Protein AF-A0A7D4Q8R1-F1 (afdb_monomer_lite)

Sequence (183 aa):
MLVPISQQISPYFAPLLTGIISIAVAVISYYNYRLNKTLNIKNQLFNEKLKKYIELSRKIAEFVELLDIIGPKINLLSSAAGNIHELEELGLKANEIGLGIQYLIIESHMLVPEEIIKRMTVFAECQNLGLPHDLTKVNSTTYWEHDQDIRKKGEDLIMALRNDLGVEKLSVKFGDTSPKKNQ

pLDDT: mean 77.8, std 15.72, range [34.38, 92.44]

Structure (mmCIF, N/CA/C/O backbone):
data_AF-A0A7D4Q8R1-F1
#
_entry.id   AF-A0A7D4Q8R1-F1
#
loop_
_atom_site.group_PDB
_atom_site.id
_atom_site.type_symbol
_atom_site.label_atom_id
_atom_site.label_alt_id
_atom_site.label_comp_id
_atom_site.label_asym_id
_atom_site.label_entity_id
_atom_site.label_seq_id
_atom_site.pdbx_PDB_ins_code
_atom_site.Cartn_x
_atom_site.Cartn_y
_atom_site.Cartn_z
_atom_site.occupancy
_atom_site.B_iso_or_equiv
_atom_site.auth_seq_id
_atom_site.auth_comp_id
_atom_site.auth_asym_id
_atom_site.auth_atom_id
_atom_site.pdbx_PDB_model_num
ATOM 1 N N . MET A 1 1 ? -66.371 20.575 55.153 1.00 38.19 1 MET A N 1
ATOM 2 C CA . MET A 1 1 ? -65.412 19.698 55.857 1.00 38.19 1 MET A CA 1
ATOM 3 C C . MET A 1 1 ? -64.360 19.276 54.849 1.00 38.19 1 MET A C 1
ATOM 5 O O . MET A 1 1 ? -64.705 18.587 53.901 1.00 38.19 1 MET A O 1
ATOM 9 N N . LEU A 1 2 ? -63.128 19.768 54.984 1.00 40.66 2 LEU A N 1
ATOM 10 C CA . LEU A 1 2 ? -62.000 19.384 54.133 1.00 40.66 2 LEU A CA 1
ATOM 11 C C . LEU A 1 2 ? -61.123 18.442 54.955 1.00 40.66 2 LEU A C 1
ATOM 13 O O . LEU A 1 2 ? -60.567 18.855 55.968 1.00 40.66 2 LEU A O 1
ATOM 17 N N . VAL A 1 3 ? -61.054 17.175 54.554 1.00 43.09 3 VAL A N 1
ATOM 18 C CA . VAL A 1 3 ? -60.090 16.219 55.105 1.00 43.09 3 VAL A CA 1
ATOM 19 C C . VAL A 1 3 ? -58.743 16.532 54.454 1.00 43.09 3 VAL A C 1
ATOM 21 O O . VAL A 1 3 ? -58.651 16.433 53.228 1.00 43.09 3 VAL A O 1
ATOM 24 N N . PRO A 1 4 ? -57.696 16.918 55.202 1.00 49.22 4 PRO A N 1
ATOM 25 C CA . PRO A 1 4 ? -56.372 16.990 54.621 1.00 49.22 4 PRO A CA 1
ATOM 26 C C . PRO A 1 4 ? -55.870 15.555 54.465 1.00 49.22 4 PRO A C 1
ATOM 28 O O . PRO A 1 4 ? -55.632 14.854 55.447 1.00 49.22 4 PRO A O 1
ATOM 31 N N . ILE A 1 5 ? -55.719 15.105 53.221 1.00 51.09 5 ILE A N 1
ATOM 32 C CA . ILE A 1 5 ? -54.950 13.901 52.907 1.00 51.09 5 ILE A CA 1
ATOM 33 C C . ILE A 1 5 ? -53.485 14.283 53.127 1.00 51.09 5 ILE A C 1
ATOM 35 O O . ILE A 1 5 ? -52.786 14.696 52.204 1.00 51.09 5 ILE A O 1
ATOM 39 N N . SER A 1 6 ? -53.020 14.208 54.372 1.00 50.00 6 SER A N 1
ATOM 40 C CA . SER A 1 6 ? -51.592 14.125 54.632 1.00 50.00 6 SER A CA 1
ATOM 41 C C . SER A 1 6 ? -51.145 12.763 54.111 1.00 50.00 6 SER A C 1
ATOM 43 O O . SER A 1 6 ? -51.330 11.729 54.748 1.00 50.00 6 SER A O 1
ATOM 45 N N . GLN A 1 7 ? -50.599 12.744 52.895 1.00 51.62 7 GLN A N 1
ATOM 46 C CA . GLN A 1 7 ? -49.828 11.604 52.419 1.00 51.62 7 GLN A CA 1
ATOM 47 C C . GLN A 1 7 ? -48.625 11.452 53.358 1.00 51.62 7 GLN A C 1
ATOM 49 O O . GLN A 1 7 ? -47.589 12.088 53.178 1.00 51.62 7 GLN A O 1
ATOM 54 N N . GLN A 1 8 ? -48.784 10.652 54.414 1.00 52.91 8 GLN A N 1
ATOM 55 C CA . GLN A 1 8 ? -47.682 10.191 55.246 1.00 52.91 8 GLN A CA 1
ATOM 56 C C . GLN A 1 8 ? -46.838 9.242 54.395 1.00 52.91 8 GLN A C 1
ATOM 58 O O . GLN A 1 8 ? -47.071 8.036 54.340 1.00 52.91 8 GLN A O 1
ATOM 63 N N . ILE A 1 9 ? -45.867 9.807 53.683 1.00 58.06 9 ILE A N 1
ATOM 64 C CA . ILE A 1 9 ? -44.797 9.039 53.058 1.00 58.06 9 ILE A CA 1
ATOM 65 C C . ILE A 1 9 ? -44.022 8.386 54.207 1.00 58.06 9 ILE A C 1
ATOM 67 O O . ILE A 1 9 ? -43.496 9.078 55.079 1.00 58.06 9 ILE A O 1
ATOM 71 N N . SER A 1 10 ? -44.005 7.051 54.239 1.00 60.53 10 SER A N 1
ATOM 72 C CA . SER A 1 10 ? -43.268 6.271 55.237 1.00 60.53 10 SER A CA 1
ATOM 73 C C . SER A 1 10 ? -41.821 6.783 55.352 1.00 60.53 10 SER A C 1
ATOM 75 O O . SER A 1 10 ? -41.167 6.951 54.318 1.00 60.53 10 SER A O 1
ATOM 77 N N . PRO A 1 11 ? -41.278 6.998 56.568 1.00 63.09 11 PRO A N 1
ATOM 78 C CA . PRO A 1 11 ? -39.915 7.509 56.762 1.00 63.09 11 PRO A CA 1
ATOM 79 C C . PRO A 1 11 ? -38.832 6.585 56.176 1.00 63.09 11 PRO A C 1
ATOM 81 O O . PRO A 1 11 ? -37.698 7.008 55.972 1.00 63.09 11 PRO A O 1
ATOM 84 N N . TYR A 1 12 ? -39.187 5.341 55.843 1.00 64.06 12 TYR A N 1
ATOM 85 C CA . TYR A 1 12 ? -38.317 4.368 55.183 1.00 64.06 12 TYR A CA 1
ATOM 86 C C . TYR A 1 12 ? -38.316 4.480 53.648 1.00 64.06 12 TYR A C 1
ATOM 88 O O . TYR A 1 12 ? -37.452 3.903 52.994 1.00 64.06 12 TYR A O 1
ATOM 96 N N . PHE A 1 13 ? -39.254 5.224 53.053 1.00 67.00 13 PHE A N 1
ATOM 97 C CA . PHE A 1 13 ? -39.410 5.327 51.598 1.00 67.00 13 PHE A CA 1
ATOM 98 C C . PHE A 1 13 ? -38.331 6.212 50.960 1.00 67.00 13 PHE A C 1
ATOM 100 O O . PHE A 1 13 ? -37.760 5.852 49.933 1.00 67.00 13 PHE A O 1
ATOM 107 N N . ALA A 1 14 ? -37.997 7.335 51.604 1.00 67.19 14 ALA A N 1
ATOM 108 C CA . ALA A 1 14 ? -36.942 8.244 51.158 1.00 67.19 14 ALA A CA 1
ATOM 109 C C . ALA A 1 14 ? -35.547 7.579 51.096 1.00 67.19 14 ALA A C 1
ATOM 111 O O . ALA A 1 14 ? -34.933 7.625 50.032 1.00 67.19 14 ALA A O 1
ATOM 112 N N . PRO A 1 15 ? -35.035 6.908 52.150 1.00 75.25 15 PRO A N 1
ATOM 113 C CA . PRO A 1 15 ? -33.728 6.246 52.083 1.00 75.25 15 PRO A CA 1
ATOM 114 C C . PRO A 1 15 ? -33.686 5.080 51.083 1.00 75.25 15 PRO A C 1
ATOM 116 O O . PRO A 1 15 ? -32.651 4.854 50.457 1.00 75.25 15 PRO A O 1
ATOM 119 N N . LEU A 1 16 ? -34.803 4.375 50.876 1.00 75.94 16 LEU A N 1
ATOM 120 C CA . LEU A 1 16 ? -34.891 3.273 49.915 1.00 75.94 16 LEU A CA 1
ATOM 121 C C . LEU A 1 16 ? -34.833 3.783 48.462 1.00 75.94 16 LEU A C 1
ATOM 123 O O . LEU A 1 16 ? -34.082 3.241 47.651 1.00 75.94 16 LEU A O 1
ATOM 127 N N . LEU A 1 17 ? -35.529 4.884 48.155 1.00 77.12 17 LEU A N 1
ATOM 128 C CA . LEU A 1 17 ? -35.419 5.594 46.874 1.00 77.12 17 LEU A CA 1
ATOM 129 C C . LEU A 1 17 ? -33.999 6.108 46.623 1.00 77.12 17 LEU A C 1
ATOM 131 O O . LEU A 1 17 ? -33.454 5.894 45.542 1.00 77.12 17 LEU A O 1
ATOM 135 N N . THR A 1 18 ? -33.373 6.730 47.623 1.00 81.00 18 THR A N 1
ATOM 136 C CA . THR A 1 18 ? -31.993 7.224 47.515 1.00 81.00 18 THR A CA 1
ATOM 137 C C . THR A 1 18 ? -31.008 6.085 47.252 1.00 81.00 18 THR A C 1
ATOM 139 O O . THR A 1 18 ? -30.105 6.238 46.427 1.00 81.00 18 THR A O 1
ATOM 142 N N . GLY A 1 19 ? -31.200 4.922 47.885 1.00 81.19 19 GLY A N 1
ATOM 143 C CA . GLY A 1 19 ? -30.416 3.715 47.616 1.00 81.19 19 GLY A CA 1
ATOM 144 C C . GLY A 1 19 ? -30.562 3.231 46.170 1.00 81.19 19 GLY A C 1
ATOM 145 O O . GLY A 1 19 ? -29.557 3.027 45.489 1.00 81.19 19 GLY A O 1
ATOM 146 N N . ILE A 1 20 ? -31.797 3.125 45.667 1.00 84.69 20 ILE A N 1
ATOM 147 C CA . ILE A 1 20 ? -32.075 2.722 44.277 1.00 84.69 20 ILE A CA 1
ATOM 148 C C . ILE A 1 20 ? -31.457 3.709 43.277 1.00 84.69 20 ILE A C 1
ATOM 150 O O . ILE A 1 20 ? -30.811 3.285 42.320 1.00 84.69 20 ILE A O 1
ATOM 154 N N . ILE A 1 21 ? -31.604 5.016 43.510 1.00 83.75 21 ILE A N 1
ATOM 155 C CA . ILE A 1 21 ? -31.029 6.060 42.648 1.00 83.75 21 ILE A CA 1
ATOM 156 C C . ILE A 1 21 ? -29.499 5.975 42.655 1.00 83.75 21 ILE A C 1
ATOM 158 O O . ILE A 1 21 ? -28.879 6.027 41.597 1.00 83.75 21 ILE A O 1
ATOM 162 N N . SER A 1 22 ? -28.884 5.776 43.822 1.00 84.38 22 SER A N 1
ATOM 163 C CA . SER A 1 22 ? -27.425 5.655 43.947 1.00 84.38 22 SER A CA 1
ATOM 164 C C . SER A 1 22 ? -26.887 4.437 43.189 1.00 84.38 22 SER A C 1
ATOM 166 O O . SER A 1 22 ? -25.893 4.544 42.471 1.00 84.38 22 SER A O 1
ATOM 168 N N . ILE A 1 23 ? -27.576 3.294 43.282 1.00 87.88 23 ILE A N 1
ATOM 169 C CA . ILE A 1 23 ? -27.235 2.083 42.523 1.00 87.88 23 ILE A CA 1
ATOM 170 C C . ILE A 1 23 ? -27.404 2.331 41.018 1.00 87.88 23 ILE A C 1
ATOM 172 O O . ILE A 1 23 ? -26.510 2.000 40.241 1.00 87.88 23 ILE A O 1
ATOM 176 N N . ALA A 1 24 ? -28.504 2.958 40.593 1.00 84.06 24 ALA A N 1
ATOM 177 C CA . ALA A 1 24 ? -28.744 3.270 39.186 1.00 84.06 24 ALA A CA 1
ATOM 178 C C . ALA A 1 24 ? -27.660 4.197 38.608 1.00 84.06 24 ALA A C 1
ATOM 180 O O . ALA A 1 24 ? -27.131 3.931 37.528 1.00 84.06 24 ALA A O 1
ATOM 181 N N . VAL A 1 25 ? -27.268 5.240 39.346 1.00 86.62 25 VAL A N 1
ATOM 182 C CA . VAL A 1 25 ? -26.187 6.159 38.957 1.00 86.62 25 VAL A CA 1
ATOM 183 C C . VAL A 1 25 ? -24.848 5.428 38.860 1.00 86.62 25 VAL A C 1
ATOM 185 O O . VAL A 1 25 ? -24.110 5.647 37.897 1.00 86.62 25 VAL A O 1
ATOM 188 N N . ALA A 1 26 ? -24.540 4.530 39.798 1.00 86.88 26 ALA A N 1
ATOM 189 C CA . ALA A 1 26 ? -23.319 3.727 39.753 1.00 86.88 26 ALA A CA 1
ATOM 190 C C . ALA A 1 26 ? -23.280 2.812 38.516 1.00 86.88 26 ALA A C 1
ATOM 192 O O . ALA A 1 26 ? -22.267 2.756 37.816 1.00 86.88 26 ALA A O 1
ATOM 193 N N . VAL A 1 27 ? -24.398 2.154 38.194 1.00 87.88 27 VAL A N 1
ATOM 194 C CA . VAL A 1 27 ? -24.532 1.289 37.012 1.00 87.88 27 VAL A CA 1
ATOM 195 C C . VAL A 1 27 ? -24.386 2.093 35.716 1.00 87.88 27 VAL A C 1
ATOM 197 O O . VAL A 1 27 ? -23.599 1.711 34.850 1.00 87.88 27 VAL A O 1
ATOM 200 N N . ILE A 1 28 ? -25.073 3.233 35.591 1.00 86.38 28 ILE A N 1
ATOM 201 C CA . ILE A 1 28 ? -24.955 4.126 34.425 1.00 86.38 28 ILE A CA 1
ATOM 202 C C . ILE A 1 28 ? -23.512 4.619 34.270 1.00 86.38 28 ILE A C 1
ATOM 204 O O . ILE A 1 28 ? -22.959 4.584 33.172 1.00 86.38 28 ILE A O 1
ATOM 208 N N . SER A 1 29 ? -22.873 5.023 35.368 1.00 82.44 29 SER A N 1
ATOM 209 C CA . SER A 1 29 ? -21.485 5.495 35.363 1.00 82.44 29 SER A CA 1
ATOM 210 C C . SER A 1 29 ? -20.512 4.401 34.919 1.00 82.44 29 SER A C 1
ATOM 212 O O . SER A 1 29 ? -19.616 4.661 34.116 1.00 82.44 29 SER A O 1
ATOM 214 N N . TYR A 1 30 ? -20.717 3.161 35.371 1.00 87.19 30 TYR A N 1
ATOM 215 C CA . TYR A 1 30 ? -19.925 2.008 34.945 1.00 87.19 30 TYR A CA 1
ATOM 216 C C . TYR A 1 30 ? -20.089 1.711 33.447 1.00 87.19 30 TYR A C 1
ATOM 218 O O . TYR A 1 30 ? -19.093 1.528 32.739 1.00 87.19 30 TYR A O 1
ATOM 226 N N . TYR A 1 31 ? -21.326 1.710 32.937 1.00 84.31 31 TYR A N 1
ATOM 227 C CA . TYR A 1 31 ? -21.580 1.522 31.506 1.00 84.31 31 TYR A CA 1
ATOM 228 C C . TYR A 1 31 ? -20.971 2.648 30.668 1.00 84.31 31 TYR A C 1
ATOM 230 O O . TYR A 1 31 ? -20.316 2.361 29.667 1.00 84.31 31 TYR A O 1
ATOM 238 N N . ASN A 1 32 ? -21.095 3.903 31.109 1.00 80.69 32 ASN A N 1
ATOM 239 C CA . ASN A 1 32 ? -20.475 5.052 30.450 1.00 80.69 32 ASN A CA 1
ATOM 240 C C . ASN A 1 32 ? -18.947 4.942 30.422 1.00 80.69 32 ASN A C 1
ATOM 242 O O . ASN A 1 32 ? -18.341 5.163 29.376 1.00 80.69 32 ASN A O 1
ATOM 246 N N . TYR A 1 33 ? -18.311 4.536 31.526 1.00 84.88 33 TYR A N 1
ATOM 247 C CA . TYR A 1 33 ? -16.866 4.290 31.566 1.00 84.88 33 TYR A CA 1
ATOM 248 C C . TYR A 1 33 ? -16.446 3.199 30.570 1.00 84.88 33 TYR A C 1
ATOM 250 O O . TYR A 1 33 ? -15.514 3.391 29.783 1.00 84.88 33 TYR A O 1
ATOM 258 N N . ARG A 1 34 ? -17.153 2.061 30.560 1.00 80.12 34 ARG A N 1
ATOM 259 C CA . ARG A 1 34 ? -16.862 0.942 29.653 1.00 80.12 34 ARG A CA 1
ATOM 260 C C . ARG A 1 34 ? -17.052 1.334 28.186 1.00 80.12 34 ARG A C 1
ATOM 262 O O . ARG A 1 34 ? -16.224 0.965 27.350 1.00 80.12 34 ARG A O 1
ATOM 269 N N . LEU A 1 35 ? -18.106 2.090 27.878 1.00 74.94 35 LEU A N 1
ATOM 270 C CA . LEU A 1 35 ? -18.379 2.617 26.542 1.00 74.94 35 LEU A CA 1
ATOM 271 C C . L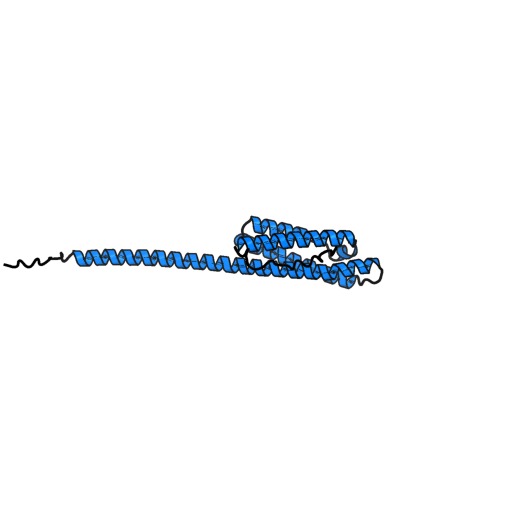EU A 1 35 ? -17.295 3.599 26.101 1.00 74.94 35 LEU A C 1
ATOM 273 O O . LEU A 1 35 ? -16.708 3.382 25.046 1.00 74.94 35 LEU A O 1
ATOM 277 N N . ASN A 1 36 ? -16.950 4.596 26.921 1.00 79.12 36 ASN A N 1
ATOM 278 C CA . ASN A 1 36 ? -15.885 5.552 26.603 1.00 79.12 36 ASN A CA 1
ATOM 279 C C . ASN A 1 36 ? -14.543 4.860 26.368 1.00 79.12 36 ASN A C 1
ATOM 281 O O . ASN A 1 36 ? -13.862 5.156 25.389 1.00 79.12 36 ASN A O 1
ATOM 285 N N . LYS A 1 37 ? -14.173 3.894 27.216 1.00 79.94 37 LYS A N 1
ATOM 286 C CA . LYS A 1 37 ? -12.939 3.121 27.032 1.00 79.94 37 LYS A CA 1
ATOM 287 C C . LYS A 1 37 ? -12.952 2.345 25.711 1.00 79.94 37 LYS A C 1
ATOM 289 O O . LYS A 1 37 ? -11.970 2.368 24.978 1.00 79.94 37 LYS A O 1
ATOM 294 N N . THR A 1 38 ? -14.068 1.691 25.390 1.00 75.56 38 THR A N 1
ATOM 295 C CA . THR A 1 38 ? -14.211 0.900 24.157 1.00 75.56 38 THR A CA 1
ATOM 296 C C . THR A 1 38 ? -14.210 1.783 22.909 1.00 75.56 38 THR A C 1
ATOM 298 O O . THR A 1 38 ? -13.555 1.448 21.927 1.00 75.56 38 THR A O 1
ATOM 301 N N . LEU A 1 39 ? -14.913 2.917 22.943 1.00 74.75 39 LEU A N 1
ATOM 302 C CA . LEU A 1 39 ? -14.941 3.897 21.857 1.00 74.75 39 LEU A CA 1
ATOM 303 C C . LEU A 1 39 ? -13.557 4.497 21.619 1.00 74.75 39 LEU A C 1
ATOM 305 O O . LEU A 1 39 ? -13.138 4.606 20.472 1.00 74.75 39 LEU A O 1
ATOM 309 N N . ASN A 1 40 ? -12.818 4.806 22.686 1.00 81.75 40 ASN A N 1
ATOM 310 C CA . ASN A 1 40 ? -11.460 5.321 22.564 1.00 81.75 40 ASN A CA 1
ATOM 311 C C . ASN A 1 40 ? -10.521 4.296 21.906 1.00 81.75 40 ASN A C 1
ATOM 313 O O . ASN A 1 40 ? -9.818 4.630 20.960 1.00 81.75 40 ASN A O 1
ATOM 317 N N . ILE A 1 41 ? -10.580 3.025 22.327 1.00 78.44 41 ILE A N 1
ATOM 318 C CA . ILE A 1 41 ? -9.790 1.948 21.706 1.00 78.44 41 ILE A CA 1
ATOM 319 C C . ILE A 1 41 ? -10.163 1.777 20.228 1.00 78.44 41 ILE A C 1
ATOM 321 O O . ILE A 1 41 ? -9.279 1.705 19.379 1.00 78.44 41 ILE A O 1
ATOM 325 N N . LYS A 1 42 ? -11.460 1.748 19.895 1.00 79.81 42 LYS A N 1
ATOM 326 C CA . LYS A 1 42 ? -11.915 1.633 18.500 1.00 79.81 42 LYS A CA 1
ATOM 327 C C . LYS A 1 42 ? -11.445 2.809 17.643 1.00 79.81 42 LYS A C 1
ATOM 329 O O . LYS A 1 42 ? -10.970 2.586 16.534 1.00 79.81 42 LYS A O 1
ATOM 334 N N . ASN A 1 43 ? -11.528 4.032 18.163 1.00 82.88 43 ASN A N 1
ATOM 335 C CA . ASN A 1 43 ? -11.042 5.223 17.470 1.00 82.88 43 ASN A CA 1
ATOM 336 C C . ASN A 1 43 ? -9.524 5.188 17.279 1.00 82.88 43 ASN A C 1
ATOM 338 O O . ASN A 1 43 ? -9.037 5.527 16.205 1.00 82.88 43 ASN A O 1
ATOM 342 N N . GLN A 1 44 ? -8.773 4.746 18.290 1.00 86.81 44 GLN A N 1
ATOM 343 C CA . GLN A 1 44 ? -7.326 4.594 18.182 1.00 86.81 44 GLN A CA 1
ATOM 344 C C . GLN A 1 44 ? -6.956 3.568 17.102 1.00 86.81 44 GLN A C 1
ATOM 346 O O . GLN A 1 44 ? -6.142 3.876 16.239 1.00 86.81 44 GLN A O 1
ATOM 351 N N . LEU A 1 45 ? -7.595 2.394 17.093 1.00 86.38 45 LEU A N 1
ATOM 352 C CA . LEU A 1 45 ? -7.367 1.366 16.070 1.00 86.38 45 LEU A CA 1
ATOM 353 C C . LEU A 1 45 ? -7.742 1.857 14.667 1.00 86.38 45 LEU A C 1
ATOM 355 O O . LEU A 1 45 ? -7.003 1.613 13.717 1.00 86.38 45 LEU A O 1
ATOM 359 N N . PHE A 1 46 ? -8.852 2.588 14.533 1.00 86.19 46 PHE A N 1
ATOM 360 C CA . PHE A 1 46 ? -9.246 3.196 13.264 1.00 86.19 46 PHE A CA 1
ATOM 361 C C . PHE A 1 46 ? -8.213 4.218 12.771 1.00 86.19 46 PHE A C 1
ATOM 363 O O . PHE A 1 46 ? -7.850 4.203 11.598 1.00 86.19 46 PHE A O 1
ATOM 370 N N . ASN A 1 47 ? -7.702 5.073 13.660 1.00 86.94 47 ASN A N 1
ATOM 371 C CA . ASN A 1 47 ? -6.685 6.061 13.310 1.00 86.94 47 ASN A CA 1
ATOM 372 C C . ASN A 1 47 ? -5.363 5.405 12.899 1.00 86.94 47 ASN A C 1
ATOM 374 O O . ASN A 1 47 ? -4.753 5.837 11.923 1.00 86.94 47 ASN A O 1
ATOM 378 N N . GLU A 1 48 ? -4.925 4.361 13.605 1.00 89.50 48 GLU A N 1
ATOM 379 C CA . GLU A 1 48 ? -3.733 3.602 13.213 1.00 89.50 48 GLU A CA 1
ATOM 380 C C . GLU A 1 48 ? -3.934 2.915 11.857 1.00 89.50 48 GLU A C 1
ATOM 382 O O . GLU A 1 48 ? -3.082 3.042 10.980 1.00 89.50 48 GLU A O 1
ATOM 387 N N . LYS A 1 49 ? -5.101 2.299 11.623 1.00 89.12 49 LYS A N 1
ATOM 388 C CA . LYS A 1 49 ? -5.469 1.742 10.313 1.00 89.12 49 LYS A CA 1
ATOM 389 C C . LYS A 1 49 ? -5.396 2.798 9.203 1.00 89.12 49 LYS A C 1
ATOM 391 O O . LYS A 1 49 ? -4.771 2.570 8.170 1.00 89.12 49 LYS A O 1
ATOM 396 N N . LEU A 1 50 ? -5.988 3.973 9.428 1.00 89.62 50 LEU A N 1
ATOM 397 C CA . LEU A 1 50 ? -5.993 5.073 8.463 1.00 89.62 50 LEU A CA 1
ATOM 398 C C . LEU A 1 50 ? -4.572 5.546 8.127 1.00 89.62 50 LEU A C 1
ATOM 400 O O . LEU A 1 50 ? -4.261 5.745 6.954 1.00 89.62 50 LEU A O 1
ATOM 404 N N . LYS A 1 51 ? -3.695 5.684 9.130 1.00 90.44 51 LYS A N 1
ATOM 405 C CA . LYS A 1 51 ? -2.282 6.035 8.908 1.00 90.44 51 LYS A CA 1
ATOM 406 C C . LYS A 1 51 ? -1.593 5.018 8.002 1.00 90.44 51 LYS A C 1
ATOM 408 O O . LYS A 1 51 ? -0.935 5.425 7.048 1.00 90.44 51 LYS A O 1
ATOM 413 N N . LYS A 1 52 ? -1.789 3.718 8.253 1.00 90.81 52 LYS A N 1
ATOM 414 C CA . LYS A 1 52 ? -1.206 2.649 7.426 1.00 90.81 52 LYS A CA 1
ATOM 415 C C . LYS A 1 52 ? -1.709 2.699 5.988 1.00 90.81 52 LYS A C 1
ATOM 417 O O . LYS A 1 52 ? -0.909 2.577 5.067 1.00 90.81 52 LYS A O 1
ATOM 422 N N . TYR A 1 53 ? -2.996 2.962 5.772 1.00 90.62 53 TYR A N 1
ATOM 423 C CA . TYR A 1 53 ? -3.549 3.090 4.419 1.00 90.62 53 TYR A CA 1
ATOM 424 C C . TYR A 1 53 ? -3.023 4.313 3.668 1.00 90.62 53 TYR A C 1
ATOM 426 O O . TYR A 1 53 ? -2.736 4.215 2.475 1.00 90.62 53 TYR A O 1
ATOM 434 N N . ILE A 1 54 ? -2.875 5.453 4.349 1.00 89.31 54 ILE A N 1
ATOM 435 C CA . ILE A 1 54 ? -2.282 6.662 3.760 1.00 89.31 54 ILE A CA 1
ATOM 436 C C . ILE A 1 54 ? -0.829 6.394 3.370 1.00 89.31 54 ILE A C 1
ATOM 438 O O . ILE A 1 54 ? -0.423 6.707 2.253 1.00 89.31 54 ILE A O 1
ATOM 442 N N . GLU A 1 55 ? -0.054 5.792 4.271 1.00 91.44 55 GLU A N 1
ATOM 443 C CA . GLU A 1 55 ? 1.353 5.492 4.028 1.00 91.44 55 GLU A CA 1
ATOM 444 C C . GLU A 1 55 ? 1.538 4.499 2.874 1.00 91.44 55 GLU A C 1
ATOM 446 O O . GLU A 1 55 ? 2.360 4.731 1.989 1.00 91.44 55 GLU A O 1
ATOM 451 N N . LEU A 1 56 ? 0.724 3.443 2.839 1.00 90.50 56 LEU A N 1
ATOM 452 C CA . LEU A 1 56 ? 0.704 2.473 1.750 1.00 90.50 56 LEU A CA 1
ATOM 453 C C . LEU A 1 56 ? 0.346 3.130 0.414 1.00 90.50 56 LEU A C 1
ATOM 455 O O . LEU A 1 56 ? 1.052 2.935 -0.570 1.00 90.50 56 LEU A O 1
ATOM 459 N N . SER A 1 57 ? -0.710 3.948 0.384 1.00 89.44 57 SER A N 1
ATOM 460 C CA . SER A 1 57 ? -1.131 4.656 -0.834 1.00 89.44 57 SER A CA 1
ATOM 461 C C . SER A 1 57 ? -0.031 5.584 -1.351 1.00 89.44 57 SER A C 1
ATOM 463 O O . SER A 1 57 ? 0.194 5.657 -2.556 1.00 89.44 57 SER A O 1
ATOM 465 N N . ARG A 1 58 ? 0.686 6.262 -0.444 1.00 91.00 58 ARG A N 1
ATOM 466 C CA . ARG A 1 58 ? 1.829 7.107 -0.800 1.00 91.00 58 ARG A CA 1
ATOM 467 C C . ARG A 1 58 ? 2.964 6.283 -1.407 1.00 91.00 58 ARG A C 1
ATOM 469 O O . ARG A 1 58 ? 3.455 6.652 -2.462 1.00 91.00 58 ARG A O 1
ATOM 476 N N . LYS A 1 59 ? 3.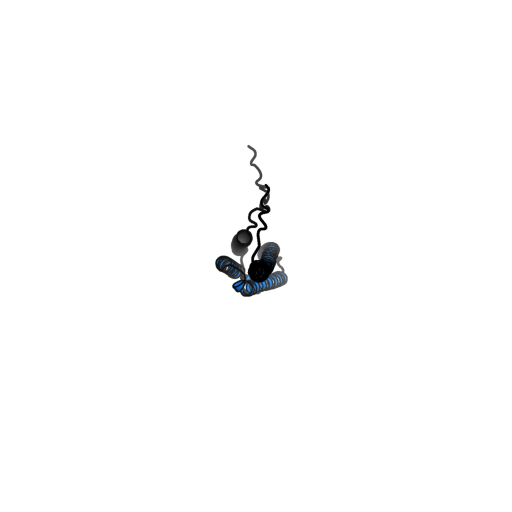341 5.157 -0.793 1.00 90.88 59 LYS A N 1
ATOM 477 C CA . LYS A 1 59 ? 4.400 4.285 -1.330 1.00 90.88 59 LYS A CA 1
ATOM 478 C C . LYS A 1 59 ? 4.043 3.690 -2.692 1.00 90.88 59 LYS A C 1
ATOM 480 O O . LYS A 1 59 ? 4.915 3.586 -3.543 1.00 90.88 59 LYS A O 1
ATOM 485 N N . ILE A 1 60 ? 2.776 3.336 -2.918 1.00 88.31 60 ILE A N 1
ATOM 486 C CA . ILE A 1 60 ? 2.302 2.884 -4.236 1.00 88.31 60 ILE A CA 1
ATOM 487 C C . ILE A 1 60 ? 2.472 4.003 -5.271 1.00 88.31 60 ILE A C 1
ATOM 489 O O . ILE A 1 60 ? 2.976 3.746 -6.359 1.00 88.31 60 ILE A O 1
ATOM 493 N N . ALA A 1 61 ? 2.098 5.242 -4.933 1.00 88.56 61 ALA A N 1
ATOM 494 C CA . ALA A 1 61 ? 2.283 6.385 -5.826 1.00 88.56 61 ALA A CA 1
ATOM 495 C C . ALA A 1 61 ? 3.769 6.651 -6.124 1.00 88.56 61 ALA A C 1
ATOM 497 O O . ALA A 1 61 ? 4.137 6.750 -7.288 1.00 88.56 61 ALA A O 1
ATOM 498 N N . GLU A 1 62 ? 4.624 6.673 -5.095 1.00 90.31 62 GLU A N 1
ATOM 499 C CA . GLU A 1 62 ? 6.082 6.821 -5.242 1.00 90.31 62 GLU A CA 1
ATOM 500 C C . GLU A 1 62 ? 6.672 5.720 -6.144 1.00 90.31 62 GLU A C 1
ATOM 502 O O . GLU A 1 62 ? 7.528 5.986 -6.985 1.00 90.31 62 GLU A O 1
ATOM 507 N N . PHE A 1 63 ? 6.194 4.478 -6.007 1.00 89.31 63 PHE A N 1
ATOM 508 C CA . PHE A 1 63 ? 6.627 3.368 -6.853 1.00 89.31 63 PHE A CA 1
ATOM 509 C C . PHE A 1 63 ? 6.219 3.568 -8.316 1.00 89.31 63 PHE A C 1
ATOM 511 O O . PHE A 1 63 ? 7.038 3.390 -9.213 1.00 89.31 63 PHE A O 1
ATOM 518 N N . VAL A 1 64 ? 4.973 3.974 -8.567 1.00 87.69 64 VAL A N 1
ATOM 519 C CA . VAL A 1 64 ? 4.473 4.248 -9.923 1.00 87.69 64 VAL A CA 1
ATOM 520 C C . VAL A 1 64 ? 5.230 5.409 -10.577 1.00 87.69 64 VAL A C 1
ATOM 522 O O . VAL A 1 64 ? 5.605 5.307 -11.743 1.00 87.69 64 VAL A O 1
ATOM 525 N N . GLU A 1 65 ? 5.534 6.472 -9.830 1.00 89.44 65 GLU A N 1
ATOM 526 C CA . GLU A 1 65 ? 6.363 7.582 -10.319 1.00 89.44 65 GLU A CA 1
ATOM 527 C C . GLU A 1 65 ? 7.774 7.115 -10.711 1.00 89.44 65 GLU A C 1
ATOM 529 O O . GLU A 1 65 ? 8.318 7.557 -11.724 1.00 89.44 65 GLU A O 1
ATOM 534 N N . LEU A 1 66 ? 8.370 6.180 -9.960 1.00 89.50 66 LEU A N 1
ATOM 535 C CA . LEU A 1 66 ? 9.643 5.575 -10.362 1.00 89.50 66 LEU A CA 1
ATOM 536 C C . LEU A 1 66 ? 9.518 4.796 -11.673 1.00 89.50 66 LEU A C 1
ATOM 538 O O . LEU A 1 66 ? 10.422 4.882 -12.505 1.00 89.50 66 LEU A O 1
ATOM 542 N N . LEU A 1 67 ? 8.415 4.075 -11.896 1.00 86.62 67 LEU A N 1
ATOM 543 C CA . LEU A 1 67 ? 8.196 3.359 -13.156 1.00 86.62 67 LEU A CA 1
ATOM 544 C C . LEU A 1 67 ? 8.098 4.317 -14.355 1.00 86.62 67 LEU A C 1
ATOM 546 O O . LEU A 1 67 ? 8.627 4.016 -15.431 1.00 86.62 67 LEU A O 1
ATOM 550 N N . ASP A 1 68 ? 7.504 5.497 -14.168 1.00 87.69 68 ASP A N 1
ATOM 551 C CA . ASP A 1 68 ? 7.445 6.544 -15.198 1.00 87.69 68 ASP A CA 1
ATOM 552 C C . ASP A 1 68 ? 8.841 7.068 -15.580 1.00 87.69 68 ASP A C 1
ATOM 554 O O . ASP A 1 68 ? 9.074 7.460 -16.726 1.00 87.69 68 ASP A O 1
ATOM 558 N N . ILE A 1 69 ? 9.797 7.036 -14.646 1.00 88.56 69 ILE A N 1
ATOM 559 C CA . ILE A 1 69 ? 11.194 7.435 -14.878 1.00 88.56 69 ILE A CA 1
ATOM 560 C C . ILE A 1 69 ? 12.005 6.289 -15.507 1.00 88.56 69 ILE A C 1
ATOM 562 O O . ILE A 1 69 ? 12.827 6.521 -16.400 1.00 88.56 69 ILE A O 1
ATOM 566 N N . ILE A 1 70 ? 11.790 5.054 -15.049 1.00 86.38 70 ILE A N 1
ATOM 567 C CA . ILE A 1 70 ? 12.531 3.857 -15.474 1.00 86.38 70 ILE A CA 1
ATOM 568 C C . ILE A 1 70 ? 12.198 3.482 -16.926 1.00 86.38 70 ILE A C 1
ATOM 570 O O . ILE A 1 70 ? 13.109 3.217 -17.714 1.00 86.38 70 ILE A O 1
ATOM 574 N N . GLY A 1 71 ? 10.920 3.512 -17.316 1.00 84.69 71 GLY A N 1
ATOM 575 C CA . GLY A 1 71 ? 10.468 3.065 -18.641 1.00 84.69 71 GLY A CA 1
ATOM 576 C C . GLY A 1 71 ? 11.167 3.756 -19.820 1.00 84.69 71 GLY A C 1
ATOM 577 O O . GLY A 1 71 ? 11.725 3.076 -20.688 1.00 84.69 71 GLY A O 1
ATOM 578 N N . PRO A 1 72 ? 11.232 5.101 -19.859 1.00 85.44 72 PRO A N 1
ATOM 579 C CA . PRO A 1 72 ? 11.981 5.827 -20.881 1.00 85.44 72 PRO A CA 1
ATOM 580 C C . PRO A 1 72 ? 13.473 5.469 -20.920 1.00 85.44 72 PRO A C 1
ATOM 582 O O . PRO A 1 72 ? 14.057 5.406 -22.001 1.00 85.44 72 PRO A O 1
ATOM 585 N N . LYS A 1 73 ? 14.102 5.198 -19.768 1.00 83.94 73 LYS A N 1
ATOM 586 C CA . LYS A 1 73 ? 15.528 4.834 -19.695 1.00 83.94 73 LYS A CA 1
ATOM 587 C C . LYS A 1 73 ? 15.801 3.432 -20.237 1.00 83.94 73 LYS A C 1
ATOM 589 O O . LYS A 1 73 ? 16.814 3.242 -20.909 1.00 83.94 73 LYS A O 1
ATOM 594 N N . ILE A 1 74 ? 14.882 2.487 -20.040 1.00 81.56 74 ILE A N 1
ATOM 595 C CA . ILE A 1 74 ? 14.946 1.157 -20.667 1.00 81.56 74 ILE A CA 1
ATOM 596 C C . ILE A 1 74 ? 14.888 1.279 -22.196 1.00 81.56 74 ILE A C 1
ATOM 598 O O . ILE A 1 74 ? 15.691 0.663 -22.895 1.00 81.56 74 ILE A O 1
ATOM 602 N N . ASN A 1 75 ? 14.027 2.151 -22.733 1.00 79.44 75 ASN A N 1
ATOM 603 C CA . ASN A 1 75 ? 13.958 2.398 -24.180 1.00 79.44 75 ASN A CA 1
ATOM 604 C C . ASN A 1 75 ? 15.264 2.990 -24.753 1.00 79.44 75 ASN A C 1
ATOM 606 O O . ASN A 1 75 ? 15.617 2.721 -25.904 1.00 79.44 75 ASN A O 1
ATOM 610 N N . LEU A 1 76 ? 15.990 3.789 -23.963 1.00 79.12 76 LEU A N 1
ATOM 611 C CA . LEU A 1 76 ? 17.264 4.404 -24.360 1.00 79.12 76 LEU A CA 1
ATOM 612 C C . LEU A 1 76 ? 18.462 3.444 -24.268 1.00 79.12 76 LEU A C 1
ATOM 614 O O . LEU A 1 76 ? 19.451 3.616 -24.984 1.00 79.12 76 LEU A O 1
ATOM 618 N N . LEU A 1 77 ? 18.385 2.410 -23.425 1.00 73.06 77 LEU A N 1
ATOM 619 C CA . LEU A 1 77 ? 19.390 1.341 -23.392 1.00 73.06 77 LEU A CA 1
ATOM 620 C C . LEU A 1 77 ? 19.406 0.546 -24.697 1.00 73.06 77 LEU A C 1
ATOM 622 O O . LEU A 1 77 ? 20.479 0.262 -25.228 1.00 73.06 77 LEU A O 1
ATOM 626 N N . SER A 1 78 ? 18.232 0.277 -25.274 1.00 66.19 78 SER A N 1
ATOM 627 C CA . SER A 1 78 ? 18.109 -0.377 -26.584 1.00 66.19 78 SER A CA 1
ATOM 628 C C . SER A 1 78 ? 18.700 0.423 -27.755 1.00 66.19 78 SER A C 1
ATOM 630 O O . SER A 1 78 ? 18.898 -0.143 -28.828 1.00 66.19 78 SER A O 1
ATOM 632 N N . SER A 1 79 ? 19.012 1.710 -27.572 1.00 63.50 79 SER A N 1
ATOM 633 C CA . SER A 1 79 ? 19.571 2.601 -28.601 1.00 63.50 79 SER A CA 1
ATOM 634 C C . SER A 1 79 ? 21.018 3.048 -28.333 1.00 63.50 79 SER A C 1
ATOM 636 O O . SER A 1 79 ? 21.489 3.999 -28.953 1.00 63.50 79 SER A O 1
ATOM 638 N N . ALA A 1 80 ? 21.748 2.345 -27.453 1.00 59.81 80 ALA A N 1
ATOM 639 C CA . ALA A 1 80 ? 23.166 2.574 -27.119 1.00 59.81 80 ALA A CA 1
ATOM 640 C C . ALA A 1 80 ? 23.505 3.948 -26.490 1.00 59.81 80 ALA A C 1
ATOM 642 O O . ALA A 1 80 ? 24.678 4.275 -26.326 1.00 59.81 80 ALA A O 1
ATOM 643 N N . ALA A 1 81 ? 22.495 4.729 -26.091 1.00 60.53 81 ALA A N 1
ATOM 644 C CA . ALA A 1 81 ? 22.643 6.031 -25.428 1.00 60.53 81 ALA A CA 1
ATOM 645 C C . ALA A 1 81 ? 22.374 5.982 -23.906 1.00 60.53 81 ALA A C 1
ATOM 647 O O . ALA A 1 81 ? 22.400 7.013 -23.236 1.00 60.53 81 ALA A O 1
ATOM 648 N N . GLY A 1 82 ? 22.066 4.801 -23.359 1.00 62.88 82 GLY A N 1
ATOM 649 C CA . GLY A 1 82 ? 21.628 4.628 -21.973 1.00 62.88 82 GLY A CA 1
ATOM 650 C C . GLY A 1 82 ? 22.762 4.590 -20.943 1.00 62.88 82 GLY A C 1
ATOM 651 O O . GLY A 1 82 ? 23.793 3.953 -21.152 1.00 62.88 82 GLY A O 1
ATOM 652 N N . ASN A 1 83 ? 22.534 5.223 -19.788 1.00 77.38 83 ASN A N 1
ATOM 653 C CA . ASN A 1 83 ? 23.401 5.131 -18.614 1.00 77.38 83 ASN A CA 1
ATOM 654 C C . ASN A 1 83 ? 22.933 3.984 -17.700 1.00 77.38 83 ASN A C 1
ATOM 656 O O . ASN A 1 83 ? 21.961 4.129 -16.960 1.00 77.38 83 ASN A O 1
ATOM 660 N N . ILE A 1 84 ? 23.629 2.846 -17.763 1.00 79.19 84 ILE A N 1
ATOM 661 C CA . ILE A 1 84 ? 23.309 1.627 -16.997 1.00 79.19 84 ILE A CA 1
ATOM 662 C C . ILE A 1 84 ? 23.314 1.890 -15.483 1.00 79.19 84 ILE A C 1
ATOM 664 O O . ILE A 1 84 ? 22.422 1.426 -14.777 1.00 79.19 84 ILE A O 1
ATOM 668 N N . HIS A 1 85 ? 24.266 2.690 -14.996 1.00 81.31 85 HIS A N 1
ATOM 669 C CA . HIS A 1 85 ? 24.424 2.963 -13.568 1.00 81.31 85 HIS A CA 1
ATOM 670 C C . HIS A 1 85 ? 23.210 3.687 -12.969 1.00 81.31 85 HIS A C 1
ATOM 672 O O . HIS A 1 85 ? 22.772 3.380 -11.864 1.00 81.31 85 HIS A O 1
ATOM 678 N N . GLU A 1 86 ? 22.619 4.616 -13.722 1.00 84.06 86 GLU A N 1
ATOM 679 C CA . GLU A 1 86 ? 21.425 5.339 -13.279 1.00 84.06 86 GLU A CA 1
ATOM 680 C C . GLU A 1 86 ? 20.200 4.414 -13.194 1.00 84.06 86 GLU A C 1
ATOM 682 O O . GLU A 1 86 ? 19.369 4.560 -12.299 1.00 84.06 86 GLU A O 1
ATOM 687 N N . LEU A 1 87 ? 20.090 3.430 -14.096 1.00 82.88 87 LEU A N 1
ATOM 688 C CA . LEU A 1 87 ? 19.002 2.453 -14.054 1.00 82.88 87 LEU A CA 1
ATOM 689 C C . LEU A 1 87 ? 19.126 1.517 -12.845 1.00 82.88 87 LEU A C 1
ATOM 691 O O . LEU A 1 87 ? 18.122 1.191 -12.215 1.00 82.88 87 LEU A O 1
ATOM 695 N N . GLU A 1 88 ? 20.349 1.122 -12.492 1.00 84.06 88 GLU A N 1
ATOM 696 C CA . GLU A 1 88 ? 20.616 0.333 -11.286 1.00 84.06 88 GLU A CA 1
ATOM 697 C C . GLU A 1 88 ? 20.248 1.099 -10.011 1.00 84.06 88 GLU A C 1
ATOM 699 O O . GLU A 1 88 ? 19.629 0.528 -9.113 1.00 84.06 88 GLU A O 1
ATOM 704 N N . GLU A 1 89 ? 20.570 2.395 -9.940 1.00 86.88 89 GLU A N 1
ATOM 705 C CA . GLU A 1 89 ? 20.195 3.243 -8.803 1.00 86.88 89 GLU A CA 1
ATOM 706 C C . GLU A 1 89 ? 18.668 3.354 -8.661 1.00 86.88 89 GLU A C 1
ATOM 708 O O . GLU A 1 89 ? 18.127 3.251 -7.558 1.00 86.88 89 GLU A O 1
ATOM 713 N N . LEU A 1 90 ? 17.950 3.517 -9.775 1.00 86.69 90 LEU A N 1
ATOM 714 C CA . LEU A 1 90 ? 16.486 3.530 -9.775 1.00 86.69 90 LEU A CA 1
ATOM 715 C C . LEU A 1 90 ? 15.901 2.170 -9.374 1.00 86.69 90 LEU A C 1
ATOM 717 O O . LEU A 1 90 ? 14.923 2.125 -8.630 1.00 86.69 90 LEU A O 1
ATOM 721 N N . GLY A 1 91 ? 16.524 1.070 -9.801 1.00 84.06 91 GLY A N 1
ATOM 722 C CA . GLY A 1 91 ? 16.158 -0.282 -9.388 1.00 84.06 91 GLY A CA 1
ATOM 723 C C . GLY A 1 91 ? 16.322 -0.521 -7.889 1.00 84.06 91 GLY A C 1
ATOM 724 O O . GLY A 1 91 ? 15.448 -1.114 -7.257 1.00 84.06 91 GLY A O 1
ATOM 725 N N . LEU A 1 92 ? 17.405 -0.008 -7.297 1.00 87.00 92 LEU A N 1
ATOM 726 C CA . LEU A 1 92 ? 17.613 -0.039 -5.848 1.00 87.00 92 LEU A CA 1
ATOM 727 C C . LEU A 1 92 ? 16.512 0.730 -5.111 1.00 87.00 92 LEU A C 1
ATOM 729 O O . LEU A 1 92 ? 15.911 0.181 -4.191 1.00 87.00 92 LEU A O 1
ATOM 733 N N . LYS A 1 93 ? 16.184 1.947 -5.560 1.00 89.62 93 LYS A N 1
ATOM 734 C CA . LYS A 1 93 ? 15.096 2.752 -4.973 1.00 89.62 93 LYS A CA 1
ATOM 735 C C . LYS A 1 93 ? 13.741 2.054 -5.077 1.00 89.62 93 LYS A C 1
ATOM 737 O O . LYS A 1 93 ? 12.993 2.018 -4.103 1.00 89.62 93 LYS A O 1
ATOM 742 N N . ALA A 1 94 ? 13.435 1.458 -6.228 1.00 86.88 94 ALA A N 1
ATOM 743 C CA . ALA A 1 94 ? 12.202 0.699 -6.415 1.00 86.88 94 ALA A CA 1
ATOM 744 C C . ALA A 1 94 ? 12.126 -0.488 -5.436 1.00 86.88 94 ALA A C 1
ATOM 746 O O . ALA A 1 94 ? 11.094 -0.704 -4.800 1.00 86.88 94 ALA A O 1
ATOM 747 N N . ASN A 1 95 ? 13.236 -1.206 -5.239 1.00 86.62 95 ASN A N 1
ATOM 748 C CA . ASN A 1 95 ? 13.311 -2.306 -4.280 1.00 86.62 95 ASN A CA 1
ATOM 749 C C . ASN A 1 95 ? 13.167 -1.834 -2.820 1.00 86.62 95 ASN A C 1
ATOM 751 O O . ASN A 1 95 ? 12.467 -2.469 -2.035 1.00 86.62 95 ASN A O 1
ATOM 755 N N . GLU A 1 96 ? 13.769 -0.702 -2.446 1.00 89.56 96 GLU A N 1
ATOM 756 C CA . GLU A 1 96 ? 13.607 -0.106 -1.110 1.00 89.56 96 GLU A CA 1
ATOM 757 C C . GLU A 1 96 ? 12.146 0.254 -0.812 1.00 89.56 96 GLU A C 1
ATOM 759 O O . GLU A 1 96 ? 11.635 -0.038 0.275 1.00 89.56 96 GLU A O 1
ATOM 764 N N . ILE A 1 97 ? 11.441 0.840 -1.785 1.00 89.94 97 ILE A N 1
ATOM 765 C CA . ILE A 1 97 ? 10.004 1.110 -1.661 1.00 89.94 97 ILE A CA 1
ATOM 766 C C . ILE A 1 97 ? 9.229 -0.202 -1.536 1.00 89.94 97 ILE A C 1
ATOM 768 O O . ILE A 1 97 ? 8.376 -0.321 -0.650 1.00 89.94 97 ILE A O 1
ATOM 772 N N . GLY A 1 98 ? 9.564 -1.198 -2.360 1.00 87.31 98 GLY A N 1
ATOM 773 C CA . GLY A 1 98 ? 8.933 -2.512 -2.334 1.00 87.31 98 GLY A CA 1
ATOM 774 C C . GLY A 1 98 ? 9.070 -3.215 -0.980 1.00 87.31 98 GLY A C 1
ATOM 775 O O . GLY A 1 98 ? 8.077 -3.696 -0.427 1.00 87.31 98 GLY A O 1
ATOM 776 N N . LEU A 1 99 ? 10.265 -3.184 -0.384 1.00 88.31 99 LEU A N 1
ATOM 777 C CA . LEU A 1 99 ? 10.512 -3.651 0.982 1.00 88.31 99 LEU A CA 1
ATOM 778 C C . LEU A 1 99 ? 9.704 -2.847 2.004 1.00 88.31 99 LEU A C 1
ATOM 780 O O . LEU A 1 99 ? 9.073 -3.425 2.886 1.00 88.31 99 LEU A O 1
ATOM 784 N N . GLY A 1 100 ? 9.653 -1.520 1.861 1.00 89.31 100 GLY A N 1
ATOM 785 C CA . GLY A 1 100 ? 8.819 -0.657 2.698 1.00 89.31 100 GLY A CA 1
ATOM 786 C C . GLY A 1 100 ? 7.339 -1.055 2.681 1.00 89.31 100 GLY A C 1
ATOM 787 O O . GLY A 1 100 ? 6.680 -1.019 3.718 1.00 89.31 100 GLY A O 1
ATOM 788 N N . ILE A 1 101 ? 6.819 -1.480 1.530 1.00 88.75 101 ILE A N 1
ATOM 789 C CA . ILE A 1 101 ? 5.451 -1.992 1.395 1.00 88.75 101 ILE A CA 1
ATOM 790 C C . ILE A 1 101 ? 5.298 -3.349 2.095 1.00 88.75 101 ILE A C 1
ATOM 792 O O . ILE A 1 101 ? 4.317 -3.550 2.810 1.00 88.75 101 ILE A O 1
ATOM 796 N N . GLN A 1 102 ? 6.276 -4.254 1.977 1.00 88.81 102 GLN A N 1
ATOM 797 C CA . GLN A 1 102 ? 6.261 -5.534 2.699 1.00 88.81 102 GLN A CA 1
ATOM 798 C C . GLN A 1 102 ? 6.252 -5.346 4.223 1.00 88.81 102 GLN A C 1
ATOM 800 O O . GLN A 1 102 ? 5.473 -6.000 4.918 1.00 88.81 102 GLN A O 1
ATOM 805 N N . TYR A 1 103 ? 7.046 -4.411 4.752 1.00 90.50 103 TYR A N 1
ATOM 806 C CA . TYR A 1 103 ? 7.015 -4.080 6.180 1.00 90.50 103 TYR A CA 1
ATOM 807 C C . TYR A 1 103 ? 5.644 -3.557 6.618 1.00 90.50 103 TYR A C 1
ATOM 809 O O . TYR A 1 103 ? 5.115 -4.003 7.637 1.00 90.50 103 TYR A O 1
ATOM 817 N N . LEU A 1 104 ? 5.020 -2.683 5.821 1.00 90.12 104 LEU A N 1
ATOM 818 C CA . LEU A 1 104 ? 3.673 -2.190 6.115 1.00 90.12 104 LEU A CA 1
ATOM 819 C C . LEU A 1 104 ? 2.626 -3.304 6.136 1.00 90.12 104 LEU A C 1
ATOM 821 O O . LEU A 1 104 ? 1.700 -3.230 6.942 1.00 90.12 104 LEU A O 1
ATOM 825 N N . ILE A 1 105 ? 2.759 -4.338 5.301 1.00 88.19 105 ILE A N 1
ATOM 826 C CA . ILE A 1 105 ? 1.876 -5.516 5.334 1.00 88.19 105 ILE A CA 1
ATOM 827 C C . ILE A 1 105 ? 1.971 -6.228 6.678 1.00 88.19 105 ILE A C 1
ATOM 829 O O . ILE A 1 105 ? 0.943 -6.499 7.300 1.00 88.19 105 ILE A O 1
ATOM 833 N N . ILE A 1 106 ? 3.194 -6.479 7.146 1.00 88.31 106 ILE A N 1
ATOM 834 C CA . ILE A 1 106 ? 3.441 -7.153 8.425 1.00 88.31 106 ILE A CA 1
ATOM 835 C C . ILE A 1 106 ? 2.835 -6.344 9.578 1.00 88.31 106 ILE A C 1
ATOM 837 O O . ILE A 1 106 ? 2.107 -6.893 10.405 1.00 88.31 106 ILE A O 1
ATOM 841 N N . GLU A 1 107 ? 3.069 -5.031 9.608 1.00 87.31 107 GLU A N 1
ATOM 842 C CA . GLU A 1 107 ? 2.525 -4.149 10.648 1.00 87.31 107 GLU A CA 1
ATOM 843 C C . GLU A 1 107 ? 0.995 -4.032 10.599 1.00 87.31 107 GLU A C 1
ATOM 845 O O . GLU A 1 107 ? 0.343 -3.833 11.626 1.00 87.31 107 GLU A O 1
ATOM 850 N N . SER A 1 108 ? 0.410 -4.162 9.409 1.00 88.25 108 SER A N 1
ATOM 851 C CA . SER A 1 108 ? -1.031 -4.019 9.194 1.00 88.25 108 SER A CA 1
ATOM 852 C C . SER A 1 108 ? -1.823 -5.280 9.537 1.00 88.25 108 SER A C 1
ATOM 854 O O . SER A 1 108 ? -3.034 -5.184 9.731 1.00 88.25 108 SER A O 1
ATOM 856 N N . HIS A 1 109 ? -1.176 -6.445 9.659 1.00 85.44 109 HIS A N 1
ATOM 857 C CA . HIS A 1 109 ? -1.843 -7.746 9.812 1.00 85.44 109 HIS A CA 1
ATOM 858 C C . HIS A 1 109 ? -2.849 -7.807 10.978 1.00 85.44 109 HIS A C 1
ATOM 860 O O . HIS A 1 109 ? -3.878 -8.466 10.874 1.00 85.44 109 HIS A O 1
ATOM 866 N N . MET A 1 110 ? -2.586 -7.080 12.069 1.00 81.12 110 MET A N 1
ATOM 867 C CA . MET A 1 110 ? -3.454 -7.041 13.257 1.00 81.12 110 MET A CA 1
ATOM 868 C C . MET A 1 110 ? -4.527 -5.938 13.215 1.00 81.12 110 MET A C 1
ATOM 870 O O . MET A 1 110 ? -5.396 -5.892 14.085 1.00 81.12 110 MET A O 1
ATOM 874 N N . LEU A 1 111 ? -4.445 -5.015 12.254 1.00 86.44 111 LEU A N 1
ATOM 875 C CA . LEU A 1 111 ? -5.265 -3.797 12.186 1.00 86.44 111 LEU A CA 1
ATOM 876 C C . LEU A 1 111 ? -6.270 -3.812 11.029 1.00 86.44 111 LEU A C 1
ATOM 878 O O . LEU A 1 111 ? -7.253 -3.069 11.048 1.00 86.44 111 LEU A O 1
ATOM 882 N N . VAL A 1 112 ? -6.000 -4.625 10.014 1.00 87.50 112 VAL A N 1
ATOM 883 C CA . VAL A 1 112 ? -6.619 -4.563 8.692 1.00 87.50 112 VAL A CA 1
ATOM 884 C C . VAL A 1 112 ? -7.306 -5.897 8.376 1.00 87.50 112 VAL A C 1
ATOM 886 O O . VAL A 1 112 ? -6.790 -6.943 8.770 1.00 87.50 112 VAL A O 1
ATOM 889 N N . PRO A 1 113 ? -8.457 -5.909 7.674 1.00 87.62 113 PRO A N 1
ATOM 890 C CA . PRO A 1 113 ? -9.111 -7.158 7.291 1.00 87.62 113 PRO A CA 1
ATOM 891 C C . PRO A 1 113 ? -8.227 -8.051 6.413 1.00 87.62 113 PRO A C 1
ATOM 893 O O . PRO A 1 113 ? -7.487 -7.567 5.557 1.00 87.62 113 PRO A O 1
ATOM 896 N N . GLU A 1 114 ? -8.377 -9.366 6.560 1.00 88.19 114 GLU A N 1
ATOM 897 C CA . GLU A 1 114 ? -7.588 -10.371 5.832 1.00 88.19 114 GLU A CA 1
ATOM 898 C C . GLU A 1 114 ? -7.665 -10.214 4.303 1.00 88.19 114 GLU A C 1
ATOM 900 O O . GLU A 1 114 ? -6.656 -10.336 3.614 1.00 88.19 114 GLU A O 1
ATOM 905 N N . GLU A 1 115 ? -8.834 -9.855 3.767 1.00 89.69 115 GLU A N 1
ATOM 906 C CA . GLU A 1 115 ? -9.025 -9.610 2.329 1.00 89.69 115 GLU A CA 1
ATOM 907 C C . GLU A 1 115 ? -8.160 -8.447 1.811 1.00 89.69 115 GLU A C 1
ATOM 909 O O . GLU A 1 115 ? -7.635 -8.506 0.698 1.00 89.69 115 GLU A O 1
ATOM 914 N N . ILE A 1 116 ? -7.964 -7.401 2.621 1.00 90.69 116 ILE A N 1
ATOM 915 C CA . ILE A 1 116 ? -7.081 -6.284 2.267 1.00 90.69 116 ILE A CA 1
ATOM 916 C C . ILE A 1 116 ? -5.623 -6.731 2.348 1.00 90.69 116 ILE A C 1
ATOM 918 O O . ILE A 1 116 ? -4.871 -6.478 1.411 1.00 90.69 116 ILE A O 1
ATOM 922 N N . ILE A 1 117 ? -5.235 -7.455 3.405 1.00 90.94 117 ILE A N 1
ATOM 923 C CA . ILE A 1 117 ? -3.880 -8.014 3.535 1.00 90.94 117 ILE A CA 1
ATOM 924 C C . ILE A 1 117 ? -3.533 -8.874 2.320 1.00 90.94 117 ILE A C 1
ATOM 926 O O . ILE A 1 117 ? -2.481 -8.678 1.720 1.00 90.94 117 ILE A O 1
ATOM 930 N N . LYS A 1 118 ? -4.446 -9.747 1.884 1.00 91.19 118 LYS A N 1
ATOM 931 C CA . LYS A 1 118 ? -4.265 -10.572 0.686 1.00 91.19 118 LYS A CA 1
ATOM 932 C C . LYS A 1 118 ? -3.988 -9.727 -0.560 1.00 91.19 118 LYS A C 1
ATOM 934 O O . LYS A 1 118 ? -3.087 -10.051 -1.328 1.00 91.19 118 LYS A O 1
ATOM 939 N N . ARG A 1 119 ? -4.724 -8.629 -0.762 1.00 90.88 119 ARG A N 1
ATOM 940 C CA . ARG A 1 119 ? -4.495 -7.703 -1.888 1.00 90.88 119 ARG A CA 1
ATOM 941 C C . ARG A 1 119 ? -3.156 -6.983 -1.779 1.00 90.88 119 ARG A C 1
ATOM 943 O O . ARG A 1 119 ? -2.476 -6.828 -2.789 1.00 90.88 119 ARG A O 1
ATOM 950 N N . MET A 1 120 ? -2.756 -6.591 -0.570 1.00 90.25 120 MET A N 1
ATOM 951 C CA . MET A 1 120 ? -1.444 -5.992 -0.334 1.00 90.25 120 MET A CA 1
ATOM 952 C C . MET A 1 120 ? -0.317 -6.981 -0.647 1.00 90.25 120 MET A C 1
ATOM 954 O O . MET A 1 120 ? 0.638 -6.606 -1.317 1.00 90.25 120 MET A O 1
ATOM 958 N N . THR A 1 121 ? -0.443 -8.245 -0.237 1.00 89.94 121 THR A N 1
ATOM 959 C CA . THR A 1 121 ? 0.522 -9.305 -0.563 1.00 89.94 121 THR A CA 1
ATOM 960 C C . THR A 1 121 ? 0.618 -9.530 -2.069 1.00 89.94 121 THR A C 1
ATOM 962 O O . THR A 1 121 ? 1.719 -9.533 -2.607 1.00 89.94 121 THR A O 1
ATOM 965 N N . VAL A 1 122 ? -0.516 -9.617 -2.772 1.00 90.62 122 VAL A N 1
ATOM 966 C CA . VAL A 1 122 ? -0.538 -9.764 -4.240 1.00 90.62 122 VAL A CA 1
ATOM 967 C C . VAL A 1 122 ? 0.146 -8.587 -4.943 1.00 90.62 122 VAL A C 1
ATOM 969 O O . VAL A 1 122 ? 0.850 -8.787 -5.932 1.00 90.62 122 VAL A O 1
ATOM 972 N N . PHE A 1 123 ? -0.049 -7.360 -4.453 1.00 89.69 123 PHE A N 1
ATOM 973 C CA . PHE A 1 123 ? 0.674 -6.196 -4.965 1.00 89.69 123 PHE A CA 1
ATOM 974 C C . PHE A 1 123 ? 2.176 -6.300 -4.666 1.00 89.69 123 PHE A C 1
ATOM 976 O O . PHE A 1 123 ? 2.997 -6.072 -5.551 1.00 89.69 123 PHE A O 1
ATOM 983 N N . ALA A 1 124 ? 2.539 -6.699 -3.444 1.00 88.31 124 ALA A N 1
ATOM 984 C CA . ALA A 1 124 ? 3.927 -6.809 -3.010 1.00 88.31 124 ALA A CA 1
ATOM 985 C C . ALA A 1 124 ? 4.735 -7.881 -3.760 1.00 88.31 124 ALA A C 1
ATOM 987 O O . ALA A 1 124 ? 5.942 -7.724 -3.937 1.00 88.31 124 ALA A O 1
ATOM 988 N N . GLU A 1 125 ? 4.078 -8.950 -4.202 1.00 86.31 125 GLU A N 1
ATOM 989 C CA . GLU A 1 125 ? 4.664 -9.969 -5.073 1.00 86.31 125 GLU A CA 1
ATOM 990 C C . GLU A 1 125 ? 4.852 -9.445 -6.502 1.00 86.31 125 GLU A C 1
ATOM 992 O O . GLU A 1 125 ? 5.883 -9.698 -7.117 1.00 86.31 125 GLU A O 1
ATOM 997 N N . CYS A 1 126 ? 3.883 -8.678 -7.012 1.00 84.38 126 CYS A N 1
ATOM 998 C CA . CYS A 1 126 ? 3.915 -8.111 -8.361 1.00 84.38 126 CYS A CA 1
ATOM 999 C C . CYS A 1 126 ? 4.976 -7.014 -8.526 1.00 84.38 126 CYS A C 1
ATOM 1001 O O . CYS A 1 126 ? 5.660 -6.965 -9.537 1.00 84.38 126 CYS A O 1
ATOM 1003 N N . GLN A 1 127 ? 5.177 -6.156 -7.526 1.00 77.94 127 GLN A N 1
ATOM 1004 C CA . GLN A 1 127 ? 6.190 -5.092 -7.584 1.00 77.94 127 GLN A CA 1
ATOM 1005 C C . GLN A 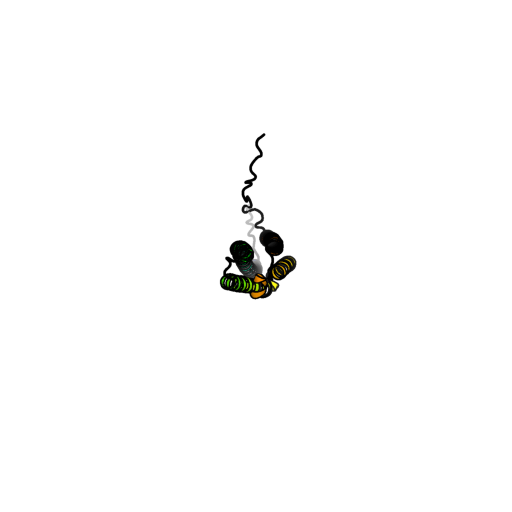1 127 ? 7.645 -5.603 -7.540 1.00 77.94 127 GLN A C 1
ATOM 1007 O O . GLN A 1 127 ? 8.571 -4.797 -7.616 1.00 77.94 127 GLN A O 1
ATOM 1012 N N . ASN A 1 128 ? 7.882 -6.905 -7.341 1.00 70.75 128 ASN A N 1
ATOM 1013 C CA . ASN A 1 128 ? 9.232 -7.449 -7.254 1.00 70.75 128 ASN A CA 1
ATOM 1014 C C . ASN A 1 128 ? 9.893 -7.454 -8.642 1.00 70.75 128 ASN A C 1
ATOM 1016 O O . ASN A 1 128 ? 9.801 -8.425 -9.388 1.00 70.75 128 ASN A O 1
ATOM 1020 N N . LEU A 1 129 ? 10.582 -6.360 -8.969 1.00 63.25 129 LEU A N 1
ATOM 1021 C CA . LEU A 1 129 ? 11.284 -6.156 -10.241 1.00 63.25 129 LEU A CA 1
ATOM 1022 C C . LEU A 1 129 ? 12.558 -7.017 -10.398 1.00 63.25 129 LEU A C 1
ATOM 1024 O O . LEU A 1 129 ? 13.271 -6.873 -11.390 1.00 63.25 129 LEU A O 1
ATOM 1028 N N . GLY A 1 130 ? 12.853 -7.916 -9.451 1.00 61.19 130 GLY A N 1
ATOM 1029 C CA . GLY A 1 130 ? 14.085 -8.706 -9.426 1.00 61.19 130 GLY A CA 1
ATOM 1030 C C . GLY A 1 130 ? 15.269 -7.933 -8.839 1.00 61.19 130 GLY A C 1
ATOM 1031 O O . GLY A 1 130 ? 15.101 -6.899 -8.189 1.00 61.19 130 GLY A O 1
ATOM 1032 N N . LEU A 1 131 ? 16.493 -8.443 -9.025 1.00 61.72 131 LEU A N 1
ATOM 1033 C CA . LEU A 1 131 ? 17.685 -7.720 -8.577 1.00 61.72 131 LEU A CA 1
ATOM 1034 C C . LEU A 1 131 ? 17.874 -6.452 -9.434 1.00 61.72 131 LEU A C 1
ATOM 1036 O O . LEU A 1 131 ? 17.560 -6.473 -10.621 1.00 61.72 131 LEU A O 1
ATOM 1040 N N . PRO A 1 132 ? 18.460 -5.364 -8.903 1.00 59.22 132 PRO A N 1
ATOM 1041 C CA . PRO A 1 132 ? 18.664 -4.115 -9.652 1.00 59.22 132 PRO A CA 1
ATOM 1042 C C . PRO A 1 132 ? 19.387 -4.291 -10.999 1.00 59.22 132 PRO A C 1
ATOM 1044 O O . PRO A 1 132 ? 19.093 -3.597 -11.967 1.00 59.22 132 PRO A O 1
ATOM 1047 N N . HIS A 1 133 ? 20.301 -5.261 -11.085 1.00 60.78 133 HIS A N 1
ATOM 1048 C CA . HIS A 1 133 ? 21.006 -5.618 -12.320 1.00 60.78 133 HIS A CA 1
ATOM 1049 C C . HIS A 1 133 ? 20.109 -6.292 -13.371 1.00 60.78 133 HIS A C 1
ATOM 1051 O O . HIS A 1 133 ? 20.446 -6.291 -14.554 1.00 60.78 133 HIS A O 1
ATOM 1057 N N . ASP A 1 134 ? 18.982 -6.880 -12.975 1.00 69.81 134 ASP A N 1
ATOM 1058 C CA . ASP A 1 134 ? 18.079 -7.578 -13.889 1.00 69.81 134 ASP A CA 1
ATOM 1059 C C . ASP A 1 134 ? 17.230 -6.606 -14.709 1.00 69.81 134 ASP A C 1
ATOM 1061 O O . ASP A 1 134 ? 16.930 -6.915 -15.859 1.00 69.81 134 ASP A O 1
ATOM 1065 N N . LEU A 1 135 ? 16.977 -5.388 -14.209 1.00 71.00 135 LEU A N 1
ATOM 1066 C CA . LEU A 1 135 ? 16.309 -4.314 -14.960 1.00 71.00 135 LEU A CA 1
ATOM 1067 C C . LEU A 1 135 ? 17.033 -3.954 -16.263 1.00 71.00 135 LEU A C 1
ATOM 1069 O O . LEU A 1 135 ? 16.392 -3.602 -17.248 1.00 71.00 135 LEU A O 1
ATOM 1073 N N . THR A 1 136 ? 18.360 -4.098 -16.301 1.00 69.94 136 THR A N 1
ATOM 1074 C CA . THR A 1 136 ? 19.175 -3.840 -17.504 1.00 69.94 136 THR A CA 1
ATOM 1075 C C . THR A 1 136 ? 18.971 -4.888 -18.604 1.00 69.94 136 THR A C 1
ATOM 1077 O O . THR A 1 136 ? 19.313 -4.648 -19.761 1.00 69.94 136 THR A O 1
ATOM 1080 N N . LYS A 1 137 ? 18.412 -6.052 -18.249 1.00 74.38 137 LYS A N 1
ATOM 1081 C CA . LYS A 1 137 ? 18.165 -7.191 -19.145 1.00 74.38 137 LYS A CA 1
ATOM 1082 C C . LYS A 1 137 ? 16.705 -7.277 -19.590 1.00 74.38 137 LYS A C 1
ATOM 1084 O O . LYS A 1 137 ? 16.388 -8.075 -20.473 1.00 74.38 137 LYS A O 1
ATOM 1089 N N . VAL A 1 138 ? 15.812 -6.499 -18.974 1.00 75.31 138 VAL A N 1
ATOM 1090 C CA . VAL A 1 138 ? 14.389 -6.478 -19.320 1.00 75.31 138 VAL A CA 1
ATOM 1091 C C . VAL A 1 138 ? 14.218 -5.752 -20.652 1.00 75.31 138 VAL A C 1
ATOM 1093 O O . VAL A 1 138 ? 14.688 -4.631 -20.836 1.00 75.31 138 VAL A O 1
ATOM 1096 N N . ASN A 1 139 ? 13.541 -6.394 -21.604 1.00 79.06 139 ASN A N 1
ATOM 1097 C CA . ASN A 1 139 ? 13.184 -5.731 -22.853 1.00 79.06 139 ASN A CA 1
ATOM 1098 C C . ASN A 1 139 ? 12.024 -4.741 -22.622 1.00 79.06 139 ASN A C 1
ATOM 1100 O O . ASN A 1 139 ? 11.200 -4.922 -21.727 1.00 79.06 139 ASN A O 1
ATOM 1104 N N . SER A 1 140 ? 11.940 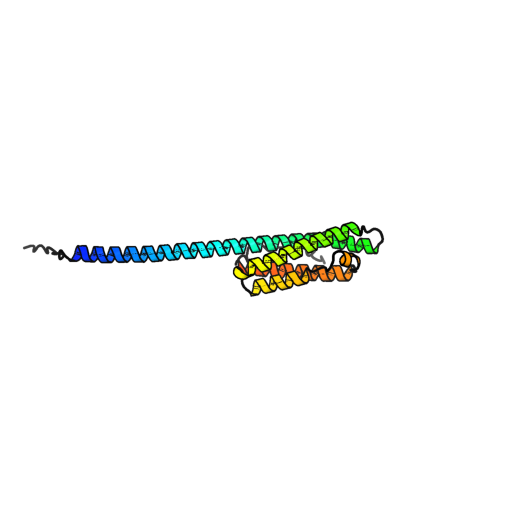-3.711 -23.465 1.00 78.44 140 SER A N 1
ATOM 1105 C CA . SER A 1 140 ? 10.930 -2.651 -23.347 1.00 78.44 140 SER A CA 1
ATOM 1106 C C . SER A 1 140 ? 9.489 -3.181 -23.294 1.00 78.44 140 SER A C 1
ATOM 1108 O O . SER A 1 140 ? 8.711 -2.760 -22.444 1.00 78.44 140 SER A O 1
ATOM 1110 N N . THR A 1 141 ? 9.125 -4.140 -24.150 1.00 83.19 141 THR A N 1
ATOM 1111 C CA . THR A 1 141 ? 7.759 -4.684 -24.210 1.00 83.19 141 THR A CA 1
ATOM 1112 C C . THR A 1 141 ? 7.353 -5.352 -22.898 1.00 83.19 141 THR A C 1
ATOM 1114 O O . THR A 1 141 ? 6.317 -5.013 -22.334 1.00 83.19 141 THR A O 1
ATOM 1117 N N . THR A 1 142 ? 8.201 -6.237 -22.373 1.00 84.06 142 THR A N 1
ATOM 1118 C CA . THR A 1 142 ? 7.978 -6.925 -21.097 1.00 84.06 142 THR A CA 1
ATOM 1119 C C . THR A 1 142 ? 7.925 -5.941 -19.931 1.00 84.06 142 THR A C 1
ATOM 1121 O O . THR A 1 142 ? 7.116 -6.119 -19.025 1.00 84.06 142 THR A O 1
ATOM 1124 N N . TYR A 1 143 ? 8.737 -4.879 -19.959 1.00 85.12 143 TYR A N 1
ATOM 1125 C CA . TYR A 1 143 ? 8.665 -3.827 -18.948 1.00 85.12 143 TYR A CA 1
ATOM 1126 C C . TYR A 1 143 ? 7.287 -3.153 -18.919 1.00 85.12 143 TYR A C 1
ATOM 1128 O O . TYR A 1 143 ? 6.688 -3.038 -17.854 1.00 85.12 143 TYR A O 1
ATOM 1136 N N . TRP A 1 144 ? 6.767 -2.734 -20.077 1.00 84.44 144 TRP A N 1
ATOM 1137 C CA . TRP A 1 144 ? 5.480 -2.035 -20.147 1.00 84.44 144 TRP A CA 1
ATOM 1138 C C . TRP A 1 144 ? 4.290 -2.931 -19.795 1.00 84.44 144 TRP A C 1
ATOM 1140 O O . TRP A 1 144 ? 3.345 -2.464 -19.164 1.00 84.44 144 TRP A O 1
ATOM 1150 N N . GLU A 1 145 ? 4.333 -4.216 -20.153 1.00 87.06 145 GLU A N 1
ATOM 1151 C CA . GLU A 1 145 ? 3.330 -5.193 -19.707 1.00 87.06 145 GLU A CA 1
ATOM 1152 C C . GLU A 1 145 ? 3.326 -5.327 -18.178 1.00 87.06 145 GLU A C 1
ATOM 1154 O O . GLU A 1 145 ? 2.265 -5.335 -17.551 1.00 87.06 145 GLU A O 1
ATOM 1159 N N . HIS A 1 146 ? 4.513 -5.372 -17.571 1.00 86.75 146 HIS A N 1
ATOM 1160 C CA . HIS A 1 146 ? 4.666 -5.457 -16.123 1.00 86.75 146 HIS A CA 1
ATOM 1161 C C . HIS A 1 146 ? 4.231 -4.164 -15.411 1.00 86.75 146 HIS A C 1
ATOM 1163 O O . HIS A 1 146 ? 3.528 -4.223 -14.404 1.00 86.75 146 HIS A O 1
ATOM 1169 N N . ASP A 1 147 ? 4.579 -2.991 -15.953 1.00 88.38 147 ASP A N 1
ATOM 1170 C CA . ASP A 1 147 ? 4.117 -1.683 -15.465 1.00 88.38 147 ASP A CA 1
ATOM 1171 C C . ASP A 1 147 ? 2.582 -1.594 -15.451 1.00 88.38 147 ASP A C 1
ATOM 1173 O O . ASP A 1 147 ? 1.991 -1.186 -14.449 1.00 88.38 147 ASP A O 1
ATOM 1177 N N . GLN A 1 148 ? 1.913 -2.052 -16.514 1.00 88.69 148 GLN A N 1
ATOM 1178 C CA . GLN A 1 148 ? 0.449 -2.073 -16.568 1.00 88.69 148 GLN A CA 1
ATOM 1179 C C . GLN A 1 148 ? -0.173 -2.991 -15.506 1.00 88.69 148 GLN A C 1
ATOM 1181 O O . GLN A 1 148 ? -1.175 -2.614 -14.890 1.00 88.69 148 GLN A O 1
ATOM 1186 N N . ASP A 1 149 ? 0.405 -4.173 -15.268 1.00 90.06 149 ASP A N 1
ATOM 1187 C CA . ASP A 1 149 ? -0.082 -5.092 -14.230 1.00 90.06 149 ASP A CA 1
ATOM 1188 C C . ASP A 1 149 ? 0.092 -4.499 -12.822 1.00 90.06 149 ASP A C 1
ATOM 1190 O O . ASP A 1 149 ? -0.846 -4.523 -12.016 1.00 90.06 149 ASP A O 1
ATOM 1194 N N . ILE A 1 150 ? 1.244 -3.869 -12.553 1.00 89.12 150 ILE A N 1
ATOM 1195 C CA . ILE A 1 150 ? 1.501 -3.157 -11.295 1.00 89.12 150 ILE A CA 1
ATOM 1196 C C . ILE A 1 150 ? 0.465 -2.052 -11.083 1.00 89.12 150 ILE A C 1
ATOM 1198 O O . ILE A 1 150 ? -0.150 -1.990 -10.016 1.00 89.12 150 ILE A O 1
ATOM 1202 N N . ARG A 1 151 ? 0.238 -1.189 -12.084 1.00 91.00 151 ARG A N 1
ATOM 1203 C CA . ARG A 1 151 ? -0.725 -0.080 -11.975 1.00 91.00 151 ARG A CA 1
ATOM 1204 C C . ARG A 1 151 ? -2.121 -0.589 -11.672 1.00 91.00 151 ARG A C 1
ATOM 1206 O O . ARG A 1 151 ? -2.747 -0.116 -10.728 1.00 91.00 151 ARG A O 1
ATOM 1213 N N . LYS A 1 152 ? -2.574 -1.604 -12.407 1.00 92.44 152 LYS A N 1
ATOM 1214 C CA . LYS A 1 152 ? -3.895 -2.201 -12.206 1.00 92.44 152 LYS A CA 1
ATOM 1215 C C . LYS A 1 152 ? -4.057 -2.763 -10.793 1.00 92.44 152 LYS A C 1
ATOM 1217 O O . LYS A 1 152 ? -5.037 -2.459 -10.118 1.00 92.44 152 LYS A O 1
ATOM 1222 N N . LYS A 1 153 ? -3.087 -3.544 -10.309 1.00 91.50 153 LYS A N 1
ATOM 1223 C CA . LYS A 1 153 ? -3.122 -4.090 -8.942 1.00 91.50 153 LYS A CA 1
ATOM 1224 C C . LYS A 1 153 ? -3.030 -2.991 -7.881 1.00 91.50 153 LYS A C 1
ATOM 1226 O O . LYS A 1 153 ? -3.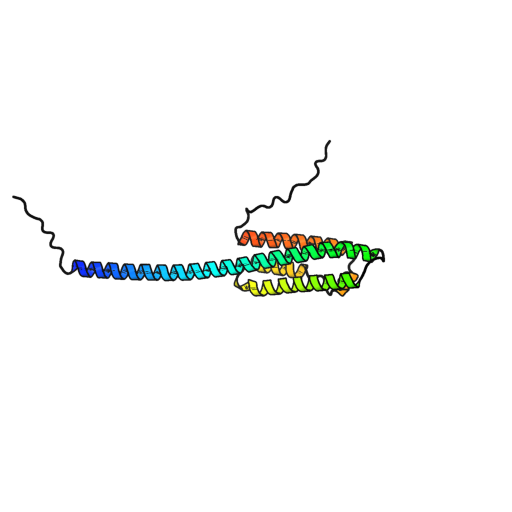650 -3.119 -6.827 1.00 91.50 153 LYS A O 1
ATOM 1231 N N . GLY A 1 154 ? -2.279 -1.922 -8.147 1.00 90.62 154 GLY A N 1
ATOM 1232 C CA . GLY A 1 154 ? -2.180 -0.749 -7.280 1.00 90.62 154 GLY A CA 1
ATOM 1233 C C . GLY A 1 154 ? -3.508 -0.003 -7.167 1.00 90.62 154 GLY A C 1
ATOM 1234 O O . GLY A 1 154 ? -3.949 0.305 -6.061 1.00 90.62 154 GLY A O 1
ATOM 1235 N N . GLU A 1 155 ? -4.189 0.223 -8.290 1.00 89.88 155 GLU A N 1
ATOM 1236 C CA . GLU A 1 155 ? -5.529 0.816 -8.335 1.00 89.88 155 GLU A CA 1
ATOM 1237 C C . GLU A 1 155 ? -6.562 -0.056 -7.612 1.00 89.88 155 GLU A C 1
ATOM 1239 O O . GLU A 1 155 ? -7.296 0.446 -6.757 1.00 89.88 155 GLU A O 1
ATOM 1244 N N . ASP A 1 156 ? -6.575 -1.364 -7.887 1.00 91.19 156 ASP A N 1
ATOM 1245 C CA . ASP A 1 156 ? -7.458 -2.328 -7.225 1.00 91.19 156 ASP A CA 1
ATOM 1246 C C . ASP A 1 156 ? -7.240 -2.345 -5.705 1.00 91.19 156 ASP A C 1
ATOM 1248 O O . ASP A 1 156 ? -8.199 -2.426 -4.927 1.00 91.19 156 ASP A O 1
ATOM 1252 N N . LEU A 1 157 ? -5.982 -2.251 -5.265 1.00 91.75 157 LEU A N 1
ATOM 1253 C CA . LEU A 1 157 ? -5.631 -2.159 -3.855 1.00 91.75 157 LEU A CA 1
ATOM 1254 C C . LEU A 1 157 ? -6.132 -0.842 -3.257 1.00 91.75 157 LEU A C 1
ATOM 1256 O O . LEU A 1 157 ? -6.864 -0.882 -2.272 1.00 91.75 157 LEU A O 1
ATOM 1260 N N . ILE A 1 158 ? -5.822 0.309 -3.861 1.00 88.38 158 ILE A N 1
ATOM 1261 C CA . ILE A 1 158 ? -6.277 1.629 -3.388 1.00 88.38 158 ILE A CA 1
ATOM 1262 C C . ILE A 1 158 ? -7.806 1.680 -3.280 1.00 88.38 158 ILE A C 1
ATOM 1264 O O . ILE A 1 158 ? -8.341 2.202 -2.297 1.00 88.38 158 ILE A O 1
ATOM 1268 N N . MET A 1 159 ? -8.520 1.120 -4.255 1.00 88.75 159 MET A N 1
ATOM 1269 C CA . MET A 1 159 ? -9.977 1.017 -4.210 1.00 88.75 159 MET A CA 1
ATOM 1270 C C . MET A 1 159 ? -10.446 0.152 -3.042 1.00 88.75 159 MET A C 1
ATOM 1272 O O . MET A 1 159 ? -11.334 0.566 -2.299 1.00 88.75 159 MET A O 1
ATOM 1276 N N . 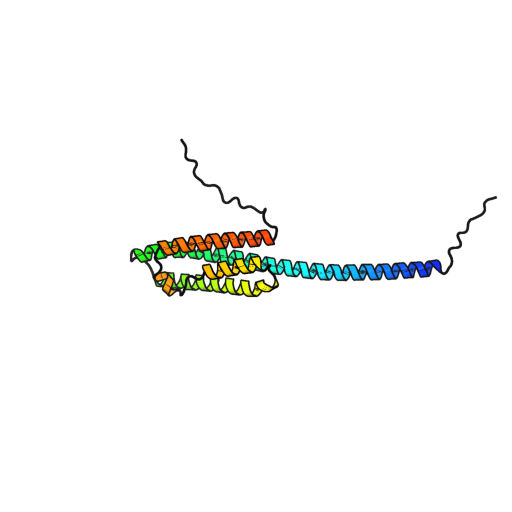ALA A 1 160 ? -9.811 -0.995 -2.800 1.00 90.25 160 ALA A N 1
ATOM 1277 C CA . ALA A 1 160 ? -10.136 -1.835 -1.652 1.00 90.25 160 ALA A CA 1
ATOM 1278 C C . ALA A 1 160 ? -9.910 -1.107 -0.310 1.00 90.25 160 ALA A C 1
ATOM 1280 O O . ALA A 1 160 ? -10.764 -1.186 0.575 1.00 90.25 160 ALA A O 1
ATOM 1281 N N . LEU A 1 161 ? -8.823 -0.332 -0.175 1.00 90.50 161 LEU A N 1
ATOM 1282 C CA . LEU A 1 161 ? -8.564 0.494 1.017 1.00 90.50 161 LEU A CA 1
ATOM 1283 C C . LEU A 1 161 ? -9.666 1.539 1.233 1.00 90.50 161 LEU A C 1
ATOM 1285 O O . LEU A 1 161 ? -10.147 1.729 2.350 1.00 90.50 161 LEU A O 1
ATOM 1289 N N . ARG A 1 162 ? -10.080 2.226 0.161 1.00 83.94 162 ARG A N 1
ATOM 1290 C CA . ARG A 1 162 ? -11.148 3.240 0.209 1.00 83.94 162 ARG A CA 1
ATOM 1291 C C . ARG A 1 162 ? -12.487 2.631 0.597 1.00 83.94 162 ARG A C 1
ATOM 1293 O O . ARG A 1 162 ? -13.199 3.227 1.406 1.00 83.94 162 ARG A O 1
ATOM 1300 N N . ASN A 1 163 ? -12.804 1.458 0.059 1.00 87.50 163 ASN A N 1
ATOM 1301 C CA . ASN A 1 163 ? -14.038 0.741 0.363 1.00 87.50 163 ASN A CA 1
ATOM 1302 C C . ASN A 1 163 ? -14.063 0.299 1.831 1.00 87.50 163 ASN A C 1
ATOM 1304 O O . ASN A 1 163 ? -15.065 0.507 2.510 1.00 87.50 163 ASN A O 1
ATOM 1308 N N . ASP A 1 164 ? -12.944 -0.207 2.361 1.00 87.88 164 ASP A N 1
ATOM 1309 C CA . ASP A 1 164 ? -12.818 -0.568 3.781 1.00 87.88 164 ASP A CA 1
ATOM 1310 C C . ASP A 1 164 ? -12.935 0.642 4.731 1.00 87.88 164 ASP A C 1
ATOM 1312 O O . ASP A 1 164 ? -13.446 0.527 5.848 1.00 87.88 164 ASP A O 1
ATOM 1316 N N . LEU A 1 165 ? -12.495 1.827 4.301 1.00 83.50 165 LEU A N 1
ATOM 1317 C CA . LEU A 1 165 ? -12.701 3.067 5.057 1.00 83.50 165 LEU A CA 1
ATOM 1318 C C . LEU A 1 165 ? -14.110 3.662 4.888 1.00 83.50 165 LEU A C 1
ATOM 1320 O O . LEU A 1 165 ? -14.448 4.606 5.601 1.00 83.50 165 LEU A O 1
ATOM 1324 N N . GLY A 1 166 ? -14.924 3.158 3.954 1.00 75.56 166 GLY A N 1
ATOM 1325 C CA . GLY A 1 166 ? -16.220 3.746 3.605 1.00 75.56 166 GLY A CA 1
ATOM 1326 C C . GLY A 1 166 ? -16.111 5.100 2.888 1.00 75.56 166 GLY A C 1
ATOM 1327 O O . GLY A 1 166 ? -17.025 5.920 2.967 1.00 75.56 166 GLY A O 1
ATOM 1328 N N . VAL A 1 167 ? -14.992 5.360 2.200 1.00 69.62 167 VAL A N 1
ATOM 1329 C CA . VAL A 1 167 ? -14.652 6.654 1.568 1.00 69.62 167 VAL A CA 1
ATOM 1330 C C . VAL A 1 167 ? -14.981 6.671 0.062 1.00 69.62 167 VAL A C 1
ATOM 1332 O O . VAL A 1 167 ? -14.573 7.576 -0.660 1.00 69.62 167 VAL A O 1
ATOM 1335 N N . GLU A 1 168 ? -15.785 5.720 -0.429 1.00 56.16 168 GLU A N 1
ATOM 1336 C CA . GLU A 1 168 ? -16.145 5.513 -1.852 1.00 56.16 168 GLU A CA 1
ATOM 1337 C C . GLU A 1 168 ? -16.593 6.768 -2.642 1.00 56.16 168 GLU A C 1
ATOM 1339 O O . GLU A 1 168 ? -16.604 6.745 -3.870 1.00 56.16 168 GLU A O 1
ATOM 1344 N N . LYS A 1 169 ? -16.953 7.883 -1.986 1.00 48.06 169 LYS A N 1
ATOM 1345 C CA . LYS A 1 169 ? -17.558 9.073 -2.615 1.00 48.06 169 LYS A CA 1
ATOM 1346 C C . LYS A 1 169 ? -16.721 10.358 -2.634 1.00 48.06 169 LYS A C 1
ATOM 1348 O O . LYS A 1 169 ? -17.262 11.406 -2.984 1.00 48.06 169 LYS A O 1
ATOM 1353 N N . LEU A 1 170 ? -15.424 10.325 -2.334 1.00 42.84 170 LEU A N 1
ATOM 1354 C CA . LEU A 1 170 ? -14.557 11.501 -2.522 1.00 42.84 170 LEU A CA 1
ATOM 1355 C C . LEU A 1 170 ? -13.763 11.392 -3.838 1.00 42.84 170 LEU A C 1
ATOM 1357 O O . LEU A 1 170 ? -12.604 11.000 -3.872 1.00 42.84 170 LEU A O 1
ATOM 1361 N N . SER A 1 171 ? -14.464 11.727 -4.928 1.00 44.97 171 SER A N 1
ATOM 1362 C CA . SER A 1 171 ? -13.966 12.100 -6.266 1.00 44.97 171 SER A CA 1
ATOM 1363 C C . SER A 1 171 ? -12.942 11.181 -6.952 1.00 44.97 171 SER A C 1
ATOM 1365 O O . SER A 1 171 ? -11.736 11.396 -6.881 1.00 44.97 171 SER A O 1
ATOM 1367 N N . VAL A 1 172 ? -13.448 10.277 -7.791 1.00 41.88 172 VAL A N 1
ATOM 1368 C CA . VAL A 1 172 ? -12.744 9.792 -8.988 1.00 41.88 172 VAL A CA 1
ATOM 1369 C C . VAL A 1 172 ? -13.544 10.284 -10.197 1.00 41.88 172 VAL A C 1
ATOM 1371 O O . VAL A 1 172 ? -14.360 9.575 -10.771 1.00 41.88 172 VAL A O 1
ATOM 1374 N N . LYS A 1 173 ? -13.358 11.558 -10.548 1.00 39.56 173 LYS A N 1
ATOM 1375 C CA . LYS A 1 173 ? -13.436 11.986 -11.948 1.00 39.56 173 LYS A CA 1
ATOM 1376 C C . LYS A 1 173 ? -11.996 12.213 -12.382 1.00 39.56 173 LYS A C 1
ATOM 1378 O O . LYS A 1 173 ? -11.536 13.350 -12.408 1.00 39.56 173 LYS A O 1
ATOM 1383 N N . PHE A 1 174 ? -11.272 11.132 -12.664 1.00 39.69 174 PHE A N 1
ATOM 1384 C CA . PHE A 1 174 ? -10.155 11.270 -13.592 1.00 39.69 174 PHE A CA 1
ATOM 1385 C C . PHE A 1 174 ? -10.786 11.653 -14.925 1.00 39.69 174 PHE A C 1
ATOM 1387 O O . PHE A 1 174 ? -11.753 11.028 -15.359 1.00 39.69 174 PHE A O 1
ATOM 1394 N N . GLY A 1 175 ? -10.358 12.799 -15.447 1.00 34.84 175 GLY A N 1
ATOM 1395 C CA . GLY A 1 175 ? -10.984 13.456 -16.578 1.00 34.84 175 GLY A CA 1
ATOM 1396 C C . GLY A 1 175 ? -11.140 12.498 -17.746 1.00 34.84 175 GLY A C 1
ATOM 1397 O O . GLY A 1 175 ? -10.178 11.891 -18.206 1.00 34.84 175 GLY A O 1
ATOM 1398 N N . ASP A 1 176 ? -12.368 12.407 -18.233 1.00 41.91 176 ASP A N 1
ATOM 1399 C CA . ASP A 1 176 ? -12.685 11.833 -19.526 1.00 41.91 176 ASP A CA 1
ATOM 1400 C C . ASP A 1 176 ? -12.129 12.786 -20.602 1.00 41.91 176 ASP A C 1
ATOM 1402 O O . ASP A 1 176 ? -12.839 13.623 -21.158 1.00 41.91 176 ASP A O 1
ATOM 1406 N N . THR A 1 177 ? -10.817 12.744 -20.845 1.00 44.94 177 THR A N 1
ATOM 1407 C CA . THR A 1 177 ? -10.197 13.337 -22.037 1.00 44.94 177 THR A CA 1
ATOM 1408 C C . THR A 1 177 ? -10.054 12.268 -23.108 1.00 44.94 177 THR A C 1
ATOM 1410 O O . THR A 1 177 ? -8.973 12.030 -23.638 1.00 44.94 177 THR A O 1
ATOM 1413 N N . SER A 1 178 ? -11.169 11.623 -23.444 1.00 34.38 178 SER A N 1
ATOM 1414 C CA . SER A 1 178 ? -11.313 10.983 -24.746 1.00 34.38 178 SER A CA 1
ATOM 1415 C C . SER A 1 178 ? -11.594 12.091 -25.772 1.00 34.38 178 SER A C 1
ATOM 1417 O O . SER A 1 178 ? -12.605 12.790 -25.637 1.00 34.38 178 SER A O 1
ATOM 1419 N N . PRO A 1 179 ? -10.750 12.311 -26.797 1.00 40.00 179 PRO A N 1
ATOM 1420 C CA . PRO A 1 179 ? -11.089 13.243 -27.858 1.00 40.00 179 PRO A CA 1
ATOM 1421 C C . PRO A 1 179 ? -12.299 12.681 -28.608 1.00 40.00 179 PRO A C 1
ATOM 1423 O O . PRO A 1 179 ? -12.252 11.592 -29.185 1.00 40.00 179 PRO A O 1
ATOM 1426 N N . LYS A 1 180 ? -13.407 13.427 -28.585 1.00 39.72 180 LYS A N 1
ATOM 1427 C CA . LYS A 1 180 ? -14.560 13.163 -29.446 1.00 39.72 180 LYS A CA 1
ATOM 1428 C C . LYS A 1 180 ? -14.068 13.145 -30.894 1.00 39.72 180 LYS A C 1
ATOM 1430 O O . LYS A 1 180 ? -13.586 14.157 -31.397 1.00 39.72 180 LYS A O 1
ATOM 1435 N N . LYS A 1 181 ? -14.196 11.994 -31.561 1.00 36.84 181 LYS A N 1
ATOM 1436 C CA . LYS A 1 181 ? -14.160 11.917 -33.024 1.00 36.84 181 LYS A CA 1
ATOM 1437 C C . LYS A 1 181 ? -15.285 12.807 -33.546 1.00 36.84 181 LYS A C 1
ATOM 1439 O O . LYS A 1 181 ? -16.452 12.445 -33.414 1.00 36.84 181 LYS A O 1
ATOM 1444 N N . ASN A 1 182 ? -14.934 13.959 -34.104 1.00 42.69 182 ASN A N 1
ATOM 1445 C CA . ASN A 1 182 ? -15.868 14.728 -34.910 1.00 42.69 182 ASN A CA 1
ATOM 1446 C C . ASN A 1 182 ? -15.995 14.039 -36.271 1.00 42.69 182 ASN A C 1
ATOM 1448 O O . ASN A 1 182 ? -14.994 13.786 -36.945 1.00 42.69 182 ASN A O 1
ATOM 1452 N N . GLN A 1 183 ? -17.240 13.680 -36.576 1.00 36.91 183 GLN A N 1
ATOM 1453 C CA . GLN A 1 183 ? -17.756 13.485 -37.927 1.00 36.91 183 GLN A CA 1
ATOM 1454 C C . GLN A 1 183 ? -17.757 14.815 -38.683 1.00 36.91 183 GLN A C 1
ATOM 1456 O O . GLN A 1 183 ? -17.870 15.866 -38.007 1.00 36.91 183 GLN A O 1
#

Organism: NCBI:txid2740462

Secondary structure (DSSP, 8-state):
----------TTHHHHHHHHHHHHHHHHHHHHHHHHHHHHHHHHHHHHHHHHHHHHHHHHHHHHHHHHHHHHHHHHHTTT---HHHHHHHHHHHHHHHHHHHHHHHHHTTTS-HHHHHHHHHHHHHT---STTTGGG--HHHHHHHHHHHHHHHHHHHHHHHHHTT-TTS-------PPP---

Foldseek 3Di:
DDDPPPPPPDPVNVVVVVVVVVVVVVVVVVVVVVVVVVVVVVVVLLVVLVVLLVLLLVLLVVLLVLLVVLLVLLVVLVVVNHDLVVQLVSLVVLVVSLVVLVVSLVVCVVRDDPVLSVLSVVLSVLSCPDHSNCSNVDHSVNSVVSSVVNVVSSVVSNCVSCVRSVNNPDDDPPDPPPPPPDD

Radius of gyration: 31.03 Å; chains: 1; bounding box: 90×30×95 Å